Protein 2FWT (pdb70)

B-factor: mean 23.32, std 7.39, range [13.4, 57.68]

Nearest PDB structures (foldseek):
  2fwt-assembly1_A  TM=1.009E+00  e=1.586E-20  Cereibacter sphaeroides
  2fw5-assembly1_A  TM=9.860E-01  e=6.882E-18  Cereibacter sphaeroides
  3u99-assembly1_A  TM=8.935E-01  e=3.928E-09  Shewanella baltica OS155

Foldseek 3Di:
DADPDPLQQVLQPPPAGRDALLLAALLLLVVQLVPCCPRVNHRSDDPPVSSVVNSVVSNCNHNPHVCVDNDSCPDPVNCVVCVVPADPVNCVVCVHPRHVCSPFVCVNVVGD

Solvent-accessible surface area: 7034 Å² total; per-residue (Å²): 143,60,12,106,36,103,55,1,117,96,75,36,39,65,108,74,36,10,38,4,4,53,38,2,15,25,133,0,15,59,36,22,12,78,68,14,74,104,36,90,84,108,108,37,59,46,89,139,78,20,76,26,120,0,28,70,39,4,51,67,67,5,60,86,36,109,124,101,36,83,88,20,14,95,17,100,106,15,107,148,127,37,83,131,128,34,46,118,84,86,74,92,100,10,110,46,54,34,71,23,59,57,66,54,149,20,1,76,57,16,119,118

Sequence (112 aa):
LVVTDPLTRTECSACHMAYPAALLPARSWTALMADLPNHFGEDASLDEASRGQIESYLVANAADSSGTPLRISELPWFKRKHADEVSPRMLEKARSMSNCAACHTGAERGLF

Organism: Cereibacter sphaeroides (strain ATCC 17023 / DSM 158 / JCM 6121 / CCUG 31486 / LMG 2827 / NBRC 12203 / NCIMB 8253 / ATH 2.4.1.) (NCBI:txid272943)

Secondary structure (DSSP, 8-state):
-----HHHHHHTSSSS----GGGS-HHHHHHHHTTGGGBTTB-----HHHHHHHHHHHHHTSTT-----S-GGGSHHHHHHHHHH--HHHHHHH--TT-GGGT-TTGGGT--

InterPro domains:
  IPR018588 Dihaem cytochrome c [PF09626] (43-158)
  IPR036280 Multiheme cytochrome superfamily [SSF48695] (36-152)

Structure (mmCIF, N/CA/C/O backbone):
data_2FWT
#
_entry.id   2FWT
#
_cell.length_a   72.790
_cell.length_b   72.790
_cell.length_c   51.484
_cell.angle_alpha   90.00
_cell.angle_beta   90.00
_cell.angle_gamma   120.00
#
_symmetry.space_group_name_H-M   'P 31 2 1'
#
loop_
_entity.id
_entity.type
_entity.pdbx_description
1 polymer 'DHC, diheme cytochrome c'
2 non-polymer 'HEME C'
3 water water
#
loop_
_atom_site.group_PDB
_atom_site.id
_atom_site.type_symbol
_atom_site.label_atom_id
_atom_site.label_alt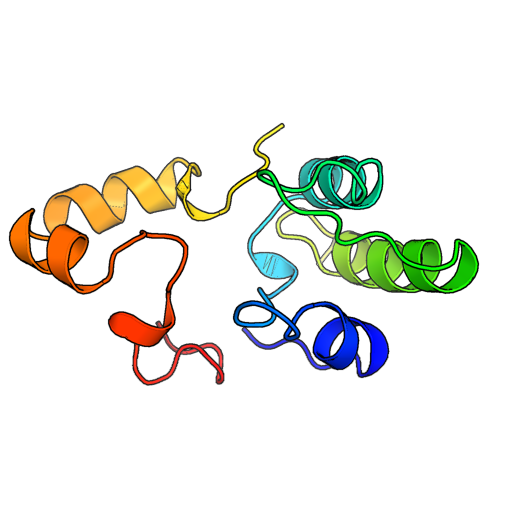_id
_atom_site.label_comp_id
_atom_site.label_asym_id
_atom_site.label_entity_id
_atom_site.label_seq_id
_atom_site.pdbx_PDB_ins_code
_atom_site.Cartn_x
_atom_site.Cartn_y
_atom_site.Cartn_z
_atom_site.occupancy
_atom_site.B_iso_or_equiv
_atom_site.auth_seq_id
_atom_site.auth_comp_id
_atom_site.auth_asym_id
_atom_site.auth_atom_id
_atom_site.pdbx_PDB_model_num
ATOM 1 N N . LEU A 1 2 ? 78.421 56.325 6.740 1.00 41.01 13 LEU A N 1
ATOM 2 C CA . LEU A 1 2 ? 79.248 57.490 7.146 1.00 39.37 13 LEU A CA 1
ATOM 3 C C . LEU A 1 2 ? 78.383 58.687 7.585 1.00 37.40 13 LEU A C 1
ATOM 4 O O . LEU A 1 2 ? 77.635 58.590 8.556 1.00 36.02 13 LEU A O 1
ATOM 9 N N . VAL A 1 3 ? 78.466 59.788 6.849 1.00 35.44 14 VAL A N 1
ATOM 10 C CA . VAL A 1 3 ? 78.036 61.082 7.326 1.00 34.94 14 VAL A CA 1
ATOM 11 C C . VAL A 1 3 ? 77.494 61.915 6.170 1.00 33.53 14 VAL A C 1
ATOM 12 O O . VAL A 1 3 ? 78.085 61.940 5.076 1.00 33.08 14 VAL A O 1
ATOM 16 N N . VAL A 1 4 ? 76.369 62.582 6.388 1.00 31.68 15 VAL A N 1
ATOM 17 C CA . VAL A 1 4 ? 75.793 63.422 5.365 1.00 31.65 15 VAL A CA 1
ATOM 18 C C . VAL A 1 4 ? 76.514 64.751 5.431 1.00 32.16 15 VAL A C 1
ATOM 19 O O . VAL A 1 4 ? 76.385 65.482 6.413 1.00 31.04 15 VAL A O 1
ATOM 23 N N . THR A 1 5 ? 77.249 65.041 4.367 1.00 33.74 16 THR A N 1
ATOM 24 C CA . THR A 1 5 ? 78.023 66.276 4.262 1.00 34.60 16 THR A CA 1
ATOM 25 C C . THR A 1 5 ? 77.287 67.342 3.449 1.00 34.26 16 THR A C 1
ATOM 26 O O . THR A 1 5 ? 77.549 68.548 3.596 1.00 36.05 16 THR A O 1
ATOM 30 N N . ASP A 1 6 ? 76.353 66.913 2.617 1.00 31.73 17 ASP A N 1
ATOM 31 C CA . ASP A 1 6 ? 75.565 67.833 1.828 1.00 29.46 17 ASP A CA 1
ATOM 32 C C . ASP A 1 6 ? 74.707 68.765 2.693 1.00 28.06 17 ASP A C 1
ATOM 33 O O . ASP A 1 6 ? 73.789 68.314 3.376 1.00 25.11 17 ASP A O 1
ATOM 38 N N . PRO A 1 7 ? 74.989 70.082 2.660 1.00 26.71 18 PRO A N 1
ATOM 39 C CA . PRO A 1 7 ? 74.222 71.009 3.506 1.00 25.66 18 PRO A CA 1
ATOM 40 C C . PRO A 1 7 ? 72.706 70.987 3.357 1.00 24.63 18 PRO A C 1
ATOM 41 O O . PRO A 1 7 ? 72.012 70.983 4.369 1.00 23.34 18 PRO A O 1
ATOM 45 N N . LEU A 1 8 ? 72.179 70.917 2.129 1.00 24.06 19 LEU A N 1
ATOM 46 C CA . LEU A 1 8 ? 70.727 70.904 1.942 1.00 23.47 19 LEU A CA 1
ATOM 47 C C . LEU A 1 8 ? 70.113 69.643 2.532 1.00 22.77 19 LEU A C 1
ATOM 48 O O . LEU A 1 8 ? 69.072 69.685 3.158 1.00 21.51 19 LEU A O 1
ATOM 53 N N . THR A 1 9 ? 70.733 68.505 2.243 1.00 21.76 20 THR A N 1
ATOM 54 C CA . THR A 1 9 ? 70.225 67.234 2.758 1.00 22.03 20 THR A CA 1
ATOM 55 C C . THR A 1 9 ? 70.349 67.218 4.281 1.00 21.93 20 THR A C 1
ATOM 56 O O . THR A 1 9 ? 69.397 66.850 4.957 1.00 21.38 20 THR A O 1
ATOM 60 N N . ARG A 1 10 ? 71.499 67.629 4.816 1.00 24.18 21 ARG A N 1
ATOM 61 C CA . ARG A 1 10 ? 71.708 67.597 6.264 1.00 25.19 21 ARG A CA 1
ATOM 62 C C . ARG A 1 10 ? 70.666 68.481 6.964 1.00 26.20 21 ARG A C 1
ATOM 63 O O . ARG A 1 10 ? 70.117 68.086 7.980 1.00 27.84 21 ARG A O 1
ATOM 71 N N . THR A 1 11 ? 70.364 69.641 6.384 1.00 25.86 22 THR A N 1
ATOM 72 C CA . THR A 1 11 ? 69.375 70.565 6.909 1.00 24.52 22 THR A CA 1
ATOM 73 C C . THR A 1 11 ? 67.963 70.036 6.808 1.00 23.17 22 THR A C 1
ATOM 74 O O . THR A 1 11 ? 67.239 69.994 7.797 1.00 23.59 22 THR A O 1
ATOM 78 N N . GLU A 1 12 ? 67.546 69.591 5.633 1.00 20.71 23 GLU A N 1
ATOM 79 C CA . GLU A 1 12 ? 66.159 69.214 5.492 1.00 20.88 23 GLU A CA 1
ATOM 80 C C . GLU A 1 12 ? 65.847 67.852 6.106 1.00 20.01 23 GLU A C 1
ATOM 81 O O . GLU A 1 12 ? 64.704 67.605 6.502 1.00 21.16 23 GLU A O 1
ATOM 87 N N . CYS A 1 13 ? 66.830 66.967 6.150 1.00 19.13 24 CYS A N 1
ATOM 88 C CA . CYS A 1 13 ? 66.570 65.571 6.547 1.00 19.38 24 CYS A CA 1
ATOM 89 C C . CYS A 1 13 ? 67.016 65.293 7.998 1.00 19.77 24 CYS A C 1
ATOM 90 O O . CYS A 1 13 ? 66.956 64.140 8.452 1.00 19.10 24 CYS A O 1
ATOM 93 N N . SER A 1 14 ? 67.402 66.347 8.740 1.00 19.36 25 SER A N 1
ATOM 94 C CA . SER A 1 14 ? 67.673 66.196 10.181 1.00 21.16 25 SER A CA 1
ATOM 95 C C . SER A 1 14 ? 66.574 66.869 11.050 1.00 22.18 25 SER A C 1
ATOM 96 O O . SER A 1 14 ? 66.710 66.967 12.267 1.00 23.04 25 SER A O 1
ATOM 99 N N . ALA A 1 15 ? 65.476 67.270 10.395 1.00 21.98 26 ALA A N 1
ATOM 100 C CA . ALA A 1 15 ? 64.398 68.022 11.001 1.00 22.46 26 ALA A CA 1
ATOM 101 C C . ALA A 1 15 ? 63.601 67.210 12.002 1.00 22.71 26 ALA A C 1
ATOM 102 O O . ALA A 1 15 ? 63.081 67.773 12.965 1.00 22.88 26 ALA A O 1
ATOM 103 N N . CYS A 1 16 ? 63.492 65.893 11.768 1.00 21.50 27 CYS A N 1
ATOM 104 C CA . CYS A 1 16 ? 62.708 65.019 12.627 1.00 21.72 27 CYS A CA 1
ATOM 105 C C . CYS A 1 16 ? 63.416 63.763 13.149 1.00 21.58 27 CYS A C 1
ATOM 106 O O . CYS A 1 16 ? 62.814 62.976 13.875 1.00 23.43 27 CYS A O 1
ATOM 109 N N . HIS A 1 17 ? 64.658 63.569 12.740 1.00 21.07 28 HIS A N 1
ATOM 110 C CA . HIS A 1 17 ? 65.492 62.433 13.063 1.00 20.71 28 HIS A CA 1
ATOM 111 C C . HIS A 1 17 ? 66.874 62.768 12.537 1.00 20.82 28 HIS A C 1
ATOM 112 O O . HIS A 1 17 ? 67.075 63.852 11.949 1.00 20.13 28 HIS A O 1
ATOM 119 N N . MET A 1 18 ? 67.837 61.891 12.763 1.00 21.28 29 MET A N 1
ATOM 120 C CA . MET A 1 18 ? 69.169 62.103 12.229 1.00 22.01 29 MET A CA 1
ATOM 121 C C . MET A 1 18 ? 69.152 62.095 10.696 1.00 20.88 29 MET A C 1
ATOM 122 O O . MET A 1 18 ? 68.313 61.469 10.071 1.00 19.10 29 MET A O 1
ATOM 127 N N . ALA A 1 19 ? 70.138 62.757 10.104 1.00 20.97 30 ALA A N 1
ATOM 128 C CA . ALA A 1 19 ? 70.268 62.713 8.652 1.00 20.67 30 ALA A CA 1
ATOM 129 C C . ALA A 1 19 ? 70.916 61.397 8.304 1.00 19.32 30 ALA A C 1
ATOM 130 O O . ALA A 1 19 ? 72.118 61.183 8.529 1.00 19.87 30 ALA A O 1
ATOM 132 N N . TYR A 1 20 ? 70.128 60.485 7.778 1.00 19.15 31 TYR A N 1
ATOM 133 C CA . TYR A 1 20 ? 70.636 59.153 7.431 1.00 18.61 31 TYR A CA 1
ATOM 134 C C . TYR A 1 20 ? 71.596 59.216 6.252 1.00 18.52 31 TYR A C 1
ATOM 135 O O . TYR A 1 20 ? 71.282 59.825 5.228 1.00 17.78 31 TYR A O 1
ATOM 144 N N . PRO A 1 21 ? 72.785 58.618 6.407 1.00 18.70 32 PRO A N 1
ATOM 145 C CA . PRO A 1 21 ? 73.729 58.638 5.290 1.00 18.34 32 PRO A CA 1
ATOM 146 C C . PRO A 1 21 ? 73.213 57.967 4.027 1.00 17.72 32 PRO A C 1
ATOM 147 O O . PRO A 1 21 ? 72.578 56.903 4.072 1.00 16.96 32 PRO A O 1
ATOM 151 N N . ALA A 1 22 ? 73.563 58.560 2.896 1.00 16.53 33 ALA A N 1
ATOM 152 C CA . ALA A 1 22 ? 73.175 58.033 1.592 1.00 16.86 33 ALA A CA 1
ATOM 153 C C . ALA A 1 22 ? 73.579 56.583 1.357 1.00 16.42 33 ALA A C 1
ATOM 154 O O . ALA A 1 22 ? 72.818 55.816 0.776 1.00 16.00 33 ALA A O 1
ATOM 156 N N . ALA A 1 23 ? 74.754 56.207 1.851 1.00 15.87 34 ALA A N 1
ATOM 157 C CA . ALA A 1 23 ? 75.315 54.891 1.613 1.00 17.21 34 ALA A CA 1
ATOM 158 C C . ALA A 1 23 ? 74.483 53.767 2.192 1.00 17.85 34 ALA A C 1
ATOM 159 O O . ALA A 1 23 ? 74.729 52.588 1.883 1.00 17.78 34 ALA A O 1
ATOM 161 N N . LEU A 1 24 ? 73.530 54.096 3.054 1.00 17.67 35 LEU A N 1
ATOM 162 C CA . LEU A 1 24 ? 72.758 53.058 3.738 1.00 19.19 35 LEU A CA 1
ATOM 163 C C . LEU A 1 24 ? 71.602 52.439 2.929 1.00 18.07 35 LEU A C 1
ATOM 164 O O . LEU A 1 24 ? 71.148 51.344 3.267 1.00 17.36 35 LEU A O 1
ATOM 169 N N . LEU A 1 25 ? 71.126 53.121 1.888 1.00 16.98 36 LEU A N 1
ATOM 170 C CA . LEU A 1 25 ? 70.050 52.603 1.052 1.00 17.09 36 LEU A CA 1
ATOM 171 C C . LEU A 1 25 ? 70.446 52.626 -0.416 1.00 16.43 36 LEU A C 1
ATOM 172 O O . LEU A 1 25 ? 71.248 53.466 -0.850 1.00 15.40 36 LEU A O 1
ATOM 177 N N . PRO A 1 26 ? 69.872 51.712 -1.194 1.00 17.23 37 PRO A N 1
ATOM 178 C CA . PRO A 1 26 ? 70.086 51.777 -2.629 1.00 16.96 37 PRO A CA 1
ATOM 179 C C . PRO A 1 26 ? 69.335 52.930 -3.298 1.00 16.53 37 PRO A C 1
ATOM 180 O O . PRO A 1 26 ? 68.342 53.450 -2.766 1.00 16.34 37 PRO A O 1
ATOM 184 N N . ALA A 1 27 ? 69.795 53.298 -4.481 1.00 17.01 38 ALA A N 1
ATOM 185 C CA . ALA A 1 27 ? 69.229 54.441 -5.221 1.00 17.22 38 ALA A CA 1
ATOM 186 C C . ALA A 1 27 ? 67.722 54.353 -5.375 1.00 17.97 38 ALA A C 1
ATOM 187 O O . ALA A 1 27 ? 67.005 55.346 -5.148 1.00 18.50 38 ALA A O 1
ATOM 189 N N . ARG A 1 28 ? 67.214 53.186 -5.726 1.00 18.05 39 ARG A N 1
ATOM 190 C CA . ARG A 1 28 ? 65.769 53.061 -5.952 1.00 19.19 39 ARG A CA 1
ATOM 191 C C . ARG A 1 28 ? 64.926 53.353 -4.712 1.00 17.94 39 ARG A C 1
ATOM 192 O O . ARG A 1 28 ? 63.808 53.832 -4.825 1.00 17.75 39 ARG A O 1
ATOM 200 N N . SER A 1 29 ? 65.490 53.070 -3.536 1.00 17.34 40 SER A N 1
ATOM 201 C CA . SER A 1 29 ? 64.857 53.332 -2.247 1.00 16.59 40 SER A CA 1
ATOM 202 C C . SER A 1 29 ? 64.834 54.834 -1.945 1.00 15.60 40 SER A C 1
ATOM 203 O O . SER A 1 29 ? 63.810 55.376 -1.549 1.00 15.15 40 SER A O 1
ATOM 206 N N . TRP A 1 30 ? 65.954 55.523 -2.145 1.00 16.01 41 TRP A N 1
ATOM 207 C CA . TRP A 1 30 ? 65.947 56.977 -1.999 1.00 15.68 41 TRP A CA 1
ATOM 208 C C . TRP A 1 30 ? 64.959 57.638 -2.956 1.00 16.22 41 TRP A C 1
ATOM 209 O O . TRP A 1 30 ? 64.221 58.543 -2.563 1.00 15.58 41 TRP A O 1
ATOM 220 N N . THR A 1 31 ? 64.913 57.190 -4.198 1.00 16.74 42 THR A N 1
ATOM 221 C CA . THR A 1 31 ? 63.973 57.771 -5.172 1.00 16.93 42 THR A CA 1
ATOM 222 C C . THR A 1 31 ? 62.519 57.546 -4.710 1.00 17.57 42 THR A C 1
ATOM 223 O O . THR A 1 31 ? 61.663 58.440 -4.788 1.00 17.10 42 THR A O 1
ATOM 227 N N . ALA A 1 32 ? 62.243 56.352 -4.221 1.00 17.53 43 ALA A N 1
ATOM 228 C CA . ALA A 1 32 ? 60.911 56.042 -3.743 1.00 17.38 43 ALA A CA 1
ATOM 229 C C . ALA A 1 32 ? 60.508 56.930 -2.578 1.00 17.55 43 ALA A C 1
ATOM 230 O O . ALA A 1 32 ? 59.365 57.424 -2.510 1.00 17.49 43 ALA A O 1
ATOM 232 N N . LEU A 1 33 ? 61.411 57.079 -1.620 1.00 17.44 44 LEU A N 1
ATOM 233 C CA . LEU A 1 33 ? 61.152 57.921 -0.469 1.00 17.94 44 LEU A CA 1
ATOM 234 C C . LEU A 1 33 ? 60.961 59.388 -0.895 1.00 17.68 44 LEU A C 1
ATOM 235 O O . LEU A 1 33 ? 60.011 60.072 -0.462 1.00 17.09 44 LEU A O 1
ATOM 240 N N . MET A 1 34 ? 61.840 59.874 -1.759 1.00 17.72 45 MET A N 1
ATOM 241 C CA . MET A 1 34 ? 61.764 61.289 -2.154 1.00 18.54 45 MET A CA 1
ATOM 242 C C . MET A 1 34 ? 60.507 61.611 -3.011 1.00 19.17 45 MET A C 1
ATOM 243 O O . MET A 1 34 ? 60.085 62.776 -3.138 1.00 19.73 45 MET A O 1
ATOM 248 N N . ALA A 1 35 ? 59.916 60.567 -3.575 1.00 19.86 46 ALA A N 1
ATOM 249 C CA . ALA A 1 35 ? 58.729 60.699 -4.383 1.00 20.56 46 ALA A CA 1
ATOM 250 C C . ALA A 1 35 ? 57.436 60.811 -3.587 1.00 21.81 46 ALA A C 1
ATOM 251 O O . ALA A 1 35 ? 56.382 61.122 -4.169 1.00 22.17 46 ALA A O 1
ATOM 253 N N . ASP A 1 36 ? 57.457 60.532 -2.288 1.00 22.39 47 ASP A N 1
ATOM 254 C CA . ASP A 1 36 ? 56.192 60.538 -1.539 1.00 22.14 47 ASP A CA 1
ATOM 255 C C . ASP A 1 36 ? 56.427 61.141 -0.180 1.00 21.41 47 ASP A C 1
ATOM 256 O O . ASP A 1 36 ? 55.911 60.641 0.827 1.00 22.13 47 ASP A O 1
ATOM 261 N N . LEU A 1 37 ? 57.140 62.259 -0.146 1.00 20.05 48 LEU A N 1
ATOM 262 C CA . LEU A 1 37 ? 57.390 62.932 1.114 1.00 20.53 48 LEU A CA 1
ATOM 263 C C . LEU A 1 37 ? 56.116 63.421 1.838 1.00 20.91 48 LEU A C 1
ATOM 264 O O . LEU A 1 37 ? 56.130 63.550 3.044 1.00 19.89 48 LEU A O 1
ATOM 269 N N . PRO A 1 38 ? 55.035 63.738 1.100 1.00 22.43 49 PRO A N 1
ATOM 270 C CA . PRO A 1 38 ? 53.788 64.079 1.825 1.00 23.01 49 PRO A CA 1
ATOM 271 C C . PRO A 1 38 ? 53.219 62.967 2.694 1.00 23.26 49 PRO A C 1
ATOM 272 O O . PRO A 1 38 ? 52.426 63.237 3.627 1.00 24.14 49 PRO A O 1
ATOM 276 N N . ASN A 1 39 ? 53.604 61.739 2.390 1.00 22.40 50 ASN A N 1
ATOM 277 C CA . ASN A 1 39 ? 53.159 60.551 3.110 1.00 22.56 50 ASN A CA 1
ATOM 278 C C . ASN A 1 39 ? 54.378 59.759 3.563 1.00 21.28 50 ASN A C 1
ATOM 279 O O . ASN A 1 39 ? 54.547 58.604 3.225 1.00 21.82 50 ASN A O 1
ATOM 284 N N . HIS A 1 40 ? 55.204 60.409 4.357 1.00 19.93 51 HIS A N 1
ATOM 285 C CA . HIS A 1 40 ? 56.504 59.904 4.794 1.00 20.16 51 HIS A CA 1
ATOM 286 C C . HIS A 1 40 ? 56.274 59.343 6.177 1.00 19.91 51 HIS A C 1
ATOM 287 O O . HIS A 1 40 ? 56.280 60.071 7.158 1.00 19.99 51 HIS A O 1
ATOM 294 N N . PHE A 1 41 ? 56.044 58.047 6.246 1.00 20.83 52 PHE A N 1
ATOM 295 C CA . PHE A 1 41 ? 55.887 57.363 7.514 1.00 22.29 52 PHE A CA 1
ATOM 296 C C . PHE A 1 41 ? 54.908 58.024 8.452 1.00 23.86 52 PHE A C 1
ATOM 297 O O . PHE A 1 41 ? 55.163 58.122 9.657 1.00 23.77 52 PHE A O 1
ATOM 305 N N . GLY A 1 42 ? 53.783 58.461 7.884 1.00 25.45 53 GLY A N 1
ATOM 306 C CA . GLY A 1 42 ? 52.716 59.105 8.658 1.00 25.78 53 GLY A CA 1
ATOM 307 C C . GLY A 1 42 ? 52.820 60.609 8.795 1.00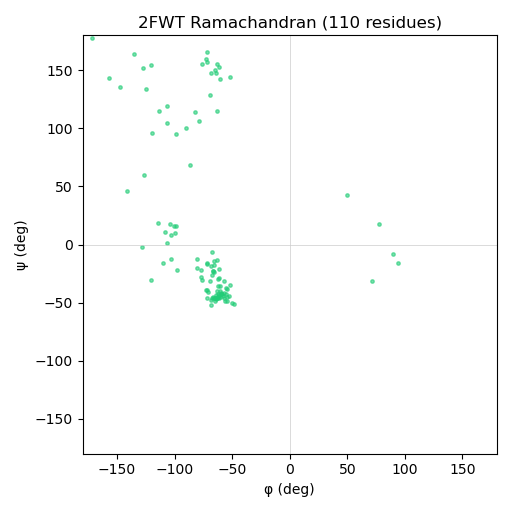 27.11 53 GLY A C 1
ATOM 308 O O . GLY A 1 42 ? 51.889 61.230 9.328 1.00 26.78 53 GLY A O 1
ATOM 309 N N . GLU A 1 43 ? 53.936 61.208 8.351 1.00 26.49 54 GLU A N 1
ATOM 310 C CA . GLU A 1 43 ? 54.174 62.642 8.508 1.00 27.70 54 GLU A CA 1
ATOM 311 C C . GLU A 1 43 ? 54.354 63.306 7.150 1.00 26.04 54 GLU A C 1
ATOM 312 O O . GLU A 1 43 ? 54.714 62.665 6.182 1.00 24.72 54 GLU A O 1
ATOM 318 N N . ASP A 1 44 ? 54.049 64.590 7.094 1.00 25.58 55 ASP A N 1
ATOM 319 C CA . ASP A 1 44 ? 54.250 65.369 5.890 1.00 24.88 55 ASP A CA 1
ATOM 320 C C . ASP A 1 44 ? 55.644 65.982 5.884 1.00 23.28 55 ASP A C 1
ATOM 321 O O . ASP A 1 44 ? 55.894 67.031 6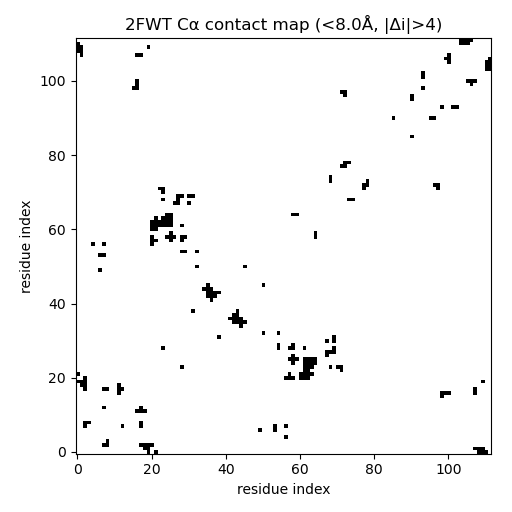.506 1.00 22.19 55 ASP A O 1
ATOM 326 N N . ALA A 1 45 ? 56.547 65.346 5.148 1.00 22.37 56 ALA A N 1
ATOM 327 C CA . ALA A 1 45 ? 57.937 65.806 5.031 1.00 21.96 56 ALA A CA 1
ATOM 328 C C . ALA A 1 45 ? 58.203 66.563 3.722 1.00 21.87 56 ALA A C 1
ATOM 329 O O . ALA A 1 45 ? 59.351 66.782 3.342 1.00 20.49 56 ALA A O 1
ATOM 331 N N . SER A 1 46 ? 57.142 66.982 3.051 1.00 22.97 57 SER A N 1
ATOM 332 C CA . SER A 1 46 ? 57.266 67.549 1.705 1.00 23.11 57 SER A CA 1
ATOM 333 C C . SER A 1 46 ? 58.116 68.822 1.660 1.00 24.03 57 SER A C 1
ATOM 334 O O . SER A 1 46 ? 58.272 69.518 2.668 1.00 22.62 57 SER A O 1
ATOM 337 N N . LEU A 1 47 ? 58.719 69.048 0.484 1.00 23.39 58 LEU A N 1
ATOM 338 C CA . LEU A 1 47 ? 59.684 70.082 0.210 1.00 24.58 58 LEU A CA 1
ATOM 339 C C . LEU A 1 47 ? 59.298 70.718 -1.113 1.00 23.98 58 LEU A C 1
ATOM 340 O O . LEU A 1 47 ? 58.542 70.150 -1.894 1.00 22.59 58 LEU A O 1
ATOM 345 N N . ASP A 1 48 ? 59.848 71.876 -1.393 1.00 24.28 59 ASP A N 1
ATOM 346 C CA . ASP A 1 48 ? 59.685 72.433 -2.726 1.00 25.04 59 ASP A CA 1
ATOM 347 C C . ASP A 1 48 ? 60.396 71.514 -3.725 1.00 24.75 59 ASP A C 1
ATOM 348 O O . ASP A 1 48 ? 61.424 70.891 -3.394 1.00 23.21 59 ASP A O 1
ATOM 353 N N . GLU A 1 49 ? 59.866 71.492 -4.941 1.00 24.86 60 GLU A N 1
ATOM 354 C CA . GLU A 1 49 ? 60.318 70.572 -5.983 1.00 24.61 60 GLU A CA 1
ATOM 355 C C . GLU A 1 49 ? 61.807 70.660 -6.237 1.00 23.23 60 GLU A C 1
ATOM 356 O O . GLU A 1 49 ? 62.469 69.629 -6.295 1.00 22.28 60 GLU A O 1
ATOM 362 N N . ALA A 1 50 ? 62.349 71.873 -6.405 1.00 22.86 61 ALA A N 1
ATOM 363 C CA . ALA A 1 50 ? 63.788 72.018 -6.701 1.00 21.75 61 ALA A CA 1
ATOM 364 C C . ALA A 1 50 ? 64.656 71.371 -5.617 1.00 21.27 61 ALA A C 1
ATOM 365 O O . ALA A 1 50 ? 65.601 70.652 -5.924 1.00 19.87 61 ALA A O 1
ATOM 367 N N . SER A 1 51 ? 64.319 71.642 -4.347 1.00 20.65 62 SER A N 1
ATOM 368 C CA . SER A 1 51 ? 65.028 71.057 -3.220 1.00 20.38 62 SER A CA 1
ATOM 369 C C . SER A 1 51 ? 64.916 69.542 -3.225 1.00 18.63 62 SER A C 1
ATOM 370 O O . SER A 1 51 ? 65.903 68.867 -2.999 1.00 17.96 62 SER A O 1
ATOM 373 N N . ARG A 1 52 ? 63.717 69.037 -3.489 1.00 18.20 63 ARG A N 1
ATOM 374 C CA . ARG A 1 52 ? 63.485 67.598 -3.538 1.00 18.16 63 ARG A CA 1
ATOM 375 C C . ARG A 1 52 ? 64.443 66.958 -4.550 1.00 18.29 63 ARG A C 1
ATOM 376 O O . ARG A 1 52 ? 65.119 65.991 -4.242 1.00 18.48 63 ARG A O 1
ATOM 384 N N . GLY A 1 53 ? 64.523 67.526 -5.750 1.00 18.74 64 GLY A N 1
ATOM 385 C CA . GLY A 1 53 ? 65.418 67.015 -6.781 1.00 17.87 64 GLY A CA 1
ATOM 386 C C . GLY A 1 53 ? 66.885 67.097 -6.423 1.00 17.92 64 GLY A C 1
ATOM 387 O O . GLY A 1 53 ? 67.677 66.186 -6.725 1.00 16.66 64 GLY A O 1
ATOM 388 N N . GLN A 1 54 ? 67.283 68.187 -5.796 1.00 18.40 65 GLN A N 1
ATOM 389 C CA . GLN A 1 54 ? 68.672 68.320 -5.351 1.00 18.56 65 GLN A CA 1
ATOM 390 C C . GLN A 1 54 ? 69.069 67.291 -4.290 1.00 17.96 65 GLN A C 1
ATOM 391 O O . GLN A 1 54 ? 70.186 66.750 -4.344 1.00 17.45 65 GLN A O 1
ATOM 397 N N . ILE A 1 55 ? 68.188 67.068 -3.316 1.00 16.41 66 ILE A N 1
ATOM 398 C CA . ILE A 1 55 ? 68.479 66.114 -2.242 1.00 16.66 66 ILE A CA 1
ATOM 399 C C . ILE A 1 55 ? 68.503 64.726 -2.869 1.00 16.21 66 ILE A C 1
ATOM 400 O O . ILE A 1 55 ? 69.417 63.936 -2.628 1.00 16.77 66 ILE A O 1
ATOM 405 N N . GLU A 1 56 ? 67.504 64.449 -3.688 1.00 16.55 67 GLU A N 1
ATOM 406 C CA . GLU A 1 56 ? 67.427 63.146 -4.329 1.00 17.32 67 GLU A CA 1
ATOM 407 C C . GLU A 1 56 ? 68.670 62.849 -5.161 1.00 17.28 67 GLU A C 1
ATOM 408 O O . GLU A 1 56 ? 69.220 61.752 -5.150 1.00 16.87 67 GLU A O 1
ATOM 414 N N . SER A 1 57 ? 69.123 63.823 -5.916 1.00 17.56 68 SER A N 1
ATOM 415 C CA . SER A 1 57 ? 7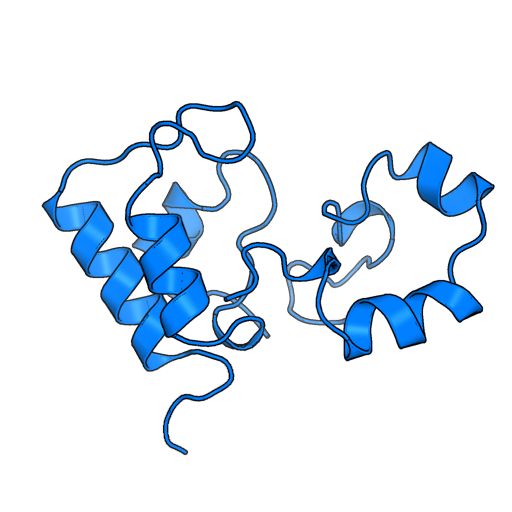0.316 63.619 -6.734 1.00 17.40 68 SER A CA 1
ATOM 416 C C . SER A 1 57 ? 71.536 63.240 -5.871 1.00 17.55 68 SER A C 1
ATOM 417 O O . SER A 1 57 ? 72.295 62.333 -6.221 1.00 17.44 68 SER A O 1
ATOM 420 N N . TYR A 1 58 ? 71.707 63.909 -4.729 1.00 17.29 69 TYR A N 1
ATOM 421 C CA . TYR A 1 58 ? 72.801 63.618 -3.825 1.00 17.36 69 TYR A CA 1
ATOM 422 C C . TYR A 1 58 ? 72.666 62.200 -3.262 1.00 16.47 69 TYR A C 1
ATOM 423 O O . TYR A 1 58 ? 73.644 61.438 -3.248 1.00 17.15 69 TYR A O 1
ATOM 432 N N . LEU A 1 59 ? 71.464 61.848 -2.811 1.00 15.88 70 LEU A N 1
ATOM 433 C CA . LEU A 1 59 ? 71.238 60.547 -2.189 1.00 15.89 70 LEU A CA 1
ATOM 434 C C . LEU A 1 59 ? 71.493 59.434 -3.190 1.00 15.76 70 LEU A C 1
ATOM 435 O O . LEU A 1 59 ? 72.211 58.469 -2.914 1.00 16.69 70 LEU A O 1
ATOM 440 N N . VAL A 1 60 ? 70.960 59.594 -4.395 1.00 16.02 71 VAL A N 1
ATOM 441 C CA . VAL A 1 60 ? 71.147 58.616 -5.453 1.00 16.31 71 VAL A CA 1
ATOM 442 C C . VAL A 1 60 ? 72.613 58.452 -5.846 1.00 17.24 71 VAL A C 1
ATOM 443 O O . VAL A 1 60 ? 73.106 57.320 -5.983 1.00 17.98 71 VAL A O 1
ATOM 447 N N . ALA A 1 61 ? 73.315 59.573 -6.007 1.00 17.83 72 ALA A N 1
ATOM 448 C CA . ALA A 1 61 ? 74.716 59.552 -6.431 1.00 18.27 72 ALA A CA 1
ATOM 449 C C . ALA A 1 61 ? 75.620 58.910 -5.399 1.00 19.33 72 ALA A C 1
ATOM 450 O O . ALA A 1 61 ? 76.696 58.429 -5.760 1.00 20.03 72 ALA A O 1
ATOM 452 N N . ASN A 1 62 ? 75.186 58.905 -4.138 1.00 18.54 73 ASN A N 1
ATOM 453 C CA . ASN A 1 62 ? 75.949 58.377 -3.034 1.00 18.35 73 ASN A CA 1
ATOM 454 C C . ASN A 1 62 ? 75.344 57.152 -2.361 1.00 17.92 73 ASN A C 1
ATOM 455 O O . ASN A 1 62 ? 75.770 56.747 -1.287 1.00 17.77 73 ASN A O 1
ATOM 460 N N . ALA A 1 63 ? 74.433 56.497 -3.075 1.00 16.48 74 ALA A N 1
ATOM 461 C CA . ALA A 1 63 ? 73.631 55.415 -2.539 1.00 16.94 74 ALA A CA 1
ATOM 462 C C . ALA A 1 63 ? 74.493 54.161 -2.326 1.00 17.87 74 ALA A C 1
ATOM 463 O O . ALA A 1 63 ? 75.642 54.076 -2.814 1.00 18.66 74 ALA A O 1
ATOM 465 N N . ALA A 1 64 ? 73.951 53.214 -1.579 1.00 18.00 75 ALA A N 1
ATOM 466 C CA . ALA A 1 64 ? 74.602 51.935 -1.317 1.00 19.16 75 ALA A CA 1
ATOM 467 C C . ALA A 1 64 ? 75.072 51.189 -2.570 1.00 19.99 75 ALA A C 1
ATOM 468 O O . ALA A 1 64 ? 76.109 50.498 -2.532 1.00 20.73 75 ALA A O 1
ATOM 470 N N . ASP A 1 65 ? 74.308 51.312 -3.656 1.00 19.52 76 ASP A N 1
ATOM 471 C CA . ASP A 1 65 ? 74.602 50.644 -4.926 1.00 20.16 76 ASP A CA 1
ATOM 472 C C . ASP A 1 65 ? 75.177 51.577 -5.987 1.00 20.15 76 ASP A C 1
ATOM 473 O O . ASP A 1 65 ? 75.210 51.221 -7.158 1.00 20.25 76 ASP A O 1
ATOM 478 N N . SER A 1 66 ? 75.677 52.733 -5.565 1.00 20.21 77 SER A N 1
ATOM 479 C CA . SER A 1 66 ? 76.281 53.683 -6.491 1.00 21.35 77 SER A CA 1
ATOM 480 C C . SER A 1 66 ? 77.671 53.239 -6.917 1.00 21.68 77 SER A C 1
ATOM 481 O O . SER A 1 66 ? 78.340 52.489 -6.209 1.00 20.73 77 SER A O 1
ATOM 484 N N . SER A 1 67 ? 78.078 53.726 -8.085 1.00 23.60 78 SER A N 1
ATOM 485 C CA . SER A 1 67 ? 79.402 53.471 -8.701 1.00 25.07 78 SER A CA 1
ATOM 486 C C . SER A 1 67 ? 80.521 53.780 -7.747 1.00 27.15 78 SER A C 1
ATOM 487 O O . SER A 1 67 ? 80.422 54.741 -6.973 1.00 27.42 78 SER A O 1
ATOM 489 N N . GLY A 1 68 ? 81.593 52.984 -7.804 1.00 27.92 79 GLY A N 1
ATOM 490 C CA . GLY A 1 68 ? 82.826 53.251 -7.068 1.00 28.60 79 GLY A CA 1
ATOM 491 C C . GLY A 1 68 ? 82.895 52.545 -5.719 1.00 29.97 79 GLY A C 1
ATOM 492 O O . GLY A 1 68 ? 81.846 52.224 -5.128 1.00 30.83 79 GLY A O 1
ATOM 493 N N . THR A 1 81 ? 61.987 47.014 -3.182 1.00 32.11 92 THR A N 1
ATOM 494 C CA . THR A 1 81 ? 62.408 48.391 -2.852 1.00 31.02 92 THR A CA 1
ATOM 495 C C . THR A 1 81 ? 62.141 48.716 -1.380 1.00 30.46 92 THR A C 1
ATOM 496 O O . THR A 1 81 ? 61.028 49.103 -0.999 1.00 28.74 92 THR A O 1
ATOM 500 N N . PRO A 1 82 ? 63.176 48.547 -0.542 1.00 29.73 93 PRO A N 1
ATOM 501 C CA . PRO A 1 82 ? 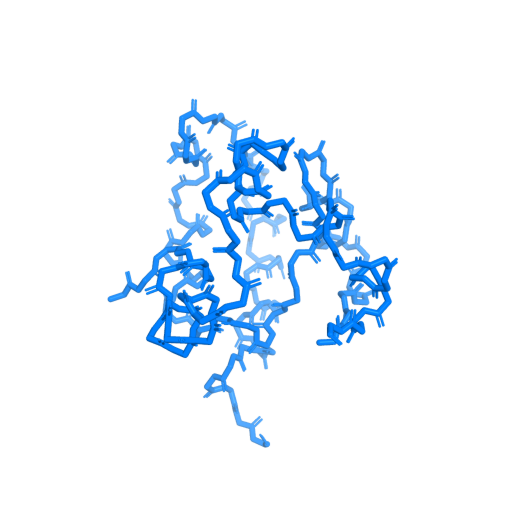62.989 48.892 0.862 1.00 28.69 93 PRO A CA 1
ATOM 502 C C . PRO A 1 82 ? 62.729 50.409 1.013 1.00 27.15 93 PRO A C 1
ATOM 503 O O . PRO A 1 82 ? 63.238 51.194 0.203 1.00 27.32 93 PRO A O 1
ATOM 507 N N . LEU A 1 83 ? 61.935 50.812 2.006 1.00 23.96 94 LEU A N 1
ATOM 508 C CA . LEU A 1 83 ? 61.876 52.201 2.384 1.00 23.89 94 LEU A CA 1
ATOM 509 C C . LEU A 1 83 ? 62.665 52.483 3.664 1.00 21.69 94 LEU A C 1
ATOM 510 O O . LEU A 1 83 ? 62.881 53.656 3.982 1.00 21.74 94 LEU A O 1
ATOM 515 N N . ARG A 1 84 ? 63.067 51.436 4.395 1.00 18.85 95 ARG A N 1
ATOM 516 C CA . ARG A 1 84 ? 63.686 51.621 5.717 1.00 17.81 95 ARG A CA 1
ATOM 517 C C . ARG A 1 84 ? 65.035 50.927 5.759 1.00 16.69 95 ARG A C 1
ATOM 518 O O . ARG A 1 84 ? 65.143 49.741 5.364 1.00 17.07 95 ARG A O 1
ATOM 526 N N . ILE A 1 85 ? 66.028 51.646 6.276 1.00 15.70 96 ILE A N 1
ATOM 527 C CA . ILE A 1 85 ? 67.303 51.060 6.634 1.00 15.97 96 ILE A CA 1
ATOM 528 C C . ILE A 1 85 ? 67.073 49.920 7.646 1.00 15.40 96 ILE A C 1
ATOM 529 O O . ILE A 1 85 ? 67.668 48.839 7.542 1.00 14.94 96 ILE A O 1
ATOM 534 N N . SER A 1 86 ? 66.176 50.171 8.593 1.00 15.64 97 SER A N 1
ATOM 535 C CA . SER A 1 86 ? 65.857 49.237 9.670 1.00 15.95 97 SER A CA 1
ATOM 536 C C . SER A 1 86 ? 65.149 47.961 9.210 1.00 16.33 97 SER A C 1
ATOM 537 O O . SER A 1 86 ? 64.944 47.058 10.016 1.00 16.96 97 SER A O 1
ATOM 540 N N . GLU A 1 87 ? 64.783 47.876 7.935 1.00 16.56 98 GLU A N 1
ATOM 541 C CA . GLU A 1 87 ? 64.192 46.668 7.339 1.00 16.96 98 GLU A CA 1
ATOM 542 C C . GLU A 1 87 ? 65.143 45.911 6.409 1.00 17.06 98 GLU A C 1
ATOM 543 O O . GLU A 1 87 ? 64.777 44.876 5.848 1.00 15.73 98 GLU A O 1
ATOM 549 N N . LEU A 1 88 ? 66.370 46.389 6.259 1.00 16.86 99 LEU A N 1
ATOM 550 C CA . LEU A 1 88 ? 67.325 45.713 5.403 1.00 17.00 99 LEU A CA 1
ATOM 551 C C . LEU A 1 88 ? 67.742 44.368 5.973 1.00 17.09 99 LEU A C 1
ATOM 552 O O . LEU A 1 88 ? 67.858 44.231 7.169 1.00 15.52 99 LEU A O 1
ATOM 557 N N . PRO A 1 89 ? 68.035 43.396 5.085 1.00 17.94 100 PRO A N 1
ATOM 558 C CA . PRO A 1 89 ? 68.499 42.097 5.563 1.00 18.58 100 PRO A CA 1
ATOM 559 C C . PRO A 1 89 ? 69.637 42.154 6.602 1.00 18.15 100 PRO A C 1
ATOM 560 O O . PRO A 1 89 ? 69.519 41.549 7.687 1.00 18.02 100 PRO A O 1
ATOM 564 N N . TRP A 1 90 ? 70.710 42.886 6.323 1.00 17.93 101 TRP A N 1
ATOM 565 C CA . TRP A 1 90 ? 71.817 42.929 7.278 1.00 17.02 101 TRP A CA 1
ATOM 566 C C . TRP A 1 90 ? 71.374 43.525 8.608 1.00 16.18 101 TRP A C 1
ATOM 567 O O . TRP A 1 90 ? 71.836 43.110 9.677 1.00 16.80 101 TRP A O 1
ATOM 578 N N . PHE A 1 91 ? 70.479 44.505 8.538 1.00 15.32 102 PHE A N 1
ATOM 579 C CA . PHE A 1 91 ? 70.081 45.236 9.737 1.00 15.56 102 PHE A CA 1
ATOM 580 C C . PHE A 1 91 ? 69.296 44.316 10.653 1.00 15.60 102 PHE A C 1
ATOM 581 O O . PHE A 1 91 ? 69.537 44.250 11.857 1.00 15.74 102 PHE A O 1
ATOM 589 N N . LYS A 1 92 ? 68.336 43.606 10.073 1.00 16.59 103 LYS A N 1
ATOM 590 C CA . LYS A 1 92 ? 67.521 42.667 10.829 1.00 17.48 103 LYS A CA 1
ATOM 591 C C . LYS A 1 92 ? 68.391 41.564 11.457 1.00 18.69 103 LYS A C 1
ATOM 592 O O . LYS A 1 92 ? 68.228 41.221 12.639 1.00 19.74 103 LYS A O 1
ATOM 598 N N . ARG A 1 93 ? 69.304 41.037 10.662 1.00 20.45 104 ARG A N 1
ATOM 599 C CA . ARG A 1 93 ? 70.148 39.921 11.073 1.00 21.72 104 ARG A CA 1
ATOM 600 C C . ARG A 1 93 ? 71.065 40.336 12.227 1.00 21.58 104 ARG A C 1
ATOM 601 O O . ARG A 1 93 ? 71.165 39.642 13.233 1.00 21.84 104 ARG A O 1
ATOM 609 N N . LYS A 1 94 ? 71.733 41.470 12.086 1.00 21.26 105 LYS A N 1
ATOM 610 C CA . LYS A 1 94 ? 72.679 41.928 13.101 1.00 21.08 105 LYS A CA 1
ATOM 611 C C . LYS A 1 94 ? 72.005 42.396 14.392 1.00 20.68 105 LYS A C 1
ATOM 612 O O . LYS A 1 94 ? 72.436 42.066 15.498 1.00 21.23 105 LYS A O 1
ATOM 618 N N . HIS A 1 95 ? 70.902 43.113 14.289 1.00 18.61 106 HIS A N 1
ATOM 619 C CA . HIS A 1 95 ? 70.276 43.631 15.475 1.00 18.66 106 HIS A CA 1
ATOM 620 C C . HIS A 1 95 ? 69.488 42.562 16.241 1.00 18.78 106 HIS A C 1
ATOM 621 O O . HIS A 1 95 ? 69.261 42.705 17.439 1.00 19.14 106 HIS A O 1
ATOM 628 N N . ALA A 1 96 ? 69.090 41.482 15.568 1.00 18.97 107 ALA A N 1
ATOM 629 C CA . ALA A 1 96 ? 68.334 40.408 16.225 1.00 20.32 107 ALA A CA 1
ATOM 630 C C . ALA A 1 96 ? 69.146 39.793 17.370 1.00 21.14 107 ALA A C 1
ATOM 631 O O . ALA A 1 96 ? 68.601 39.460 18.419 1.00 21.81 107 ALA A O 1
ATOM 633 N N . ASP A 1 97 ? 70.452 39.706 17.160 1.00 21.38 108 ASP A N 1
ATOM 634 C CA . ASP A 1 97 ? 71.407 39.172 18.159 1.00 22.47 108 ASP A CA 1
ATOM 635 C C . ASP A 1 97 ? 71.735 40.114 19.314 1.00 21.49 108 ASP A C 1
ATOM 636 O O . ASP A 1 97 ? 72.055 39.679 20.444 1.00 20.13 108 ASP A O 1
ATOM 641 N N . GLU A 1 98 ? 71.686 41.404 19.016 1.00 19.95 109 GLU A N 1
ATOM 642 C CA . GLU A 1 98 ? 72.331 42.412 19.837 1.00 19.95 109 GLU A CA 1
ATOM 643 C C . GLU A 1 98 ? 71.377 43.306 20.605 1.00 18.73 109 GLU A C 1
ATOM 644 O O . GLU A 1 98 ? 71.791 43.976 21.525 1.00 17.67 109 GLU A O 1
ATOM 650 N N . VAL A 1 99 ? 70.110 43.314 20.225 1.00 17.91 110 VAL A N 1
ATOM 651 C CA . VAL A 1 99 ? 69.144 44.240 20.810 1.00 18.69 110 VAL A CA 1
ATOM 652 C C . VAL 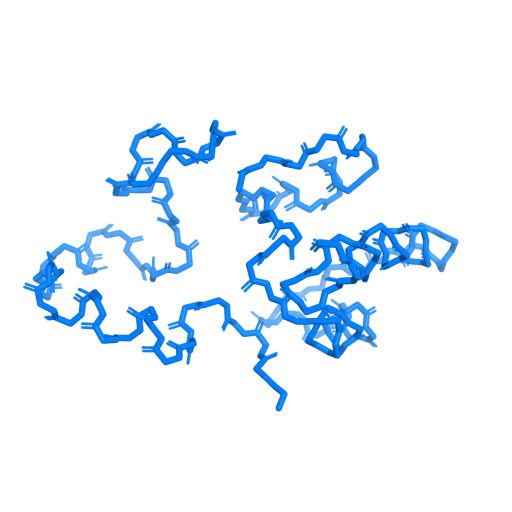A 1 99 ? 68.118 43.450 21.611 1.00 18.63 110 VAL A C 1
ATOM 653 O O . VAL A 1 99 ? 67.351 42.670 21.041 1.00 17.66 110 VAL A O 1
ATOM 657 N N . SER A 1 100 ? 68.106 43.667 22.922 1.00 19.61 111 SER A N 1
ATOM 658 C CA . SER A 1 100 ? 67.090 43.063 23.779 1.00 20.17 111 SER A CA 1
ATOM 659 C C . SER A 1 100 ? 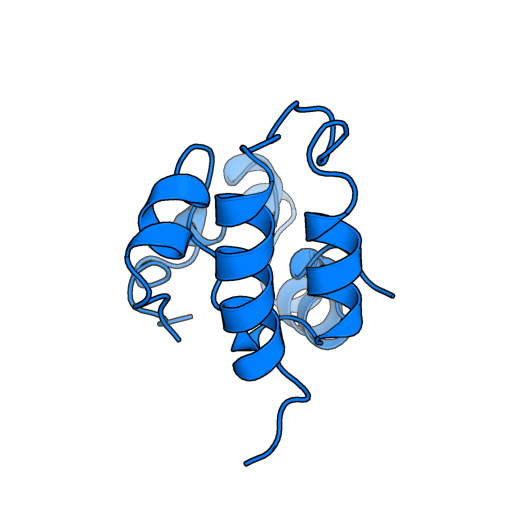65.749 43.723 23.546 1.00 20.46 111 SER A C 1
ATOM 660 O O . SER A 1 100 ? 65.686 44.860 23.078 1.00 20.91 111 SER A O 1
ATOM 663 N N . PRO A 1 101 ? 64.646 43.023 23.862 1.00 21.59 112 PRO A N 1
ATOM 664 C CA . PRO A 1 101 ? 63.328 43.663 23.776 1.00 21.66 112 PRO A CA 1
ATOM 665 C C . PRO A 1 101 ? 63.219 44.916 24.621 1.00 21.80 112 PRO A C 1
ATOM 666 O O . PRO A 1 101 ? 62.519 45.851 24.236 1.00 21.55 112 PRO A O 1
ATOM 670 N N . ARG A 1 102 ? 63.934 44.956 25.735 1.00 21.01 113 ARG A N 1
ATOM 671 C CA . ARG A 1 102 ? 63.918 46.132 26.612 1.00 21.95 113 ARG A CA 1
ATOM 672 C C . ARG A 1 102 ? 64.694 47.298 25.994 1.00 20.43 113 ARG A C 1
ATOM 673 O O . ARG A 1 102 ? 64.259 48.453 26.086 1.00 19.89 113 ARG A O 1
ATOM 676 N N . MET A 1 103 ? 65.818 47.003 25.347 1.00 18.96 114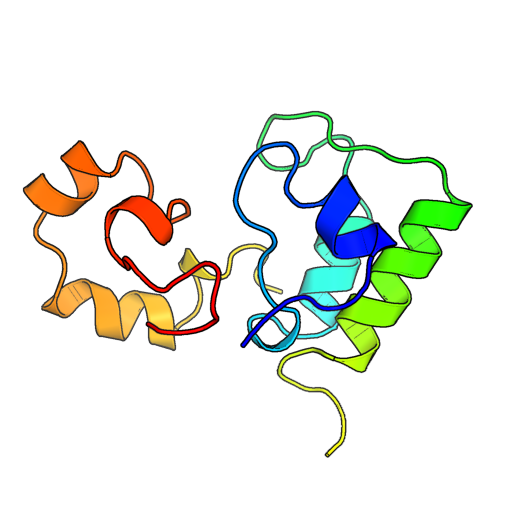 MET A N 1
ATOM 677 C CA . MET A 1 103 ? 66.576 48.032 24.614 1.00 19.91 114 MET A CA 1
ATOM 678 C C . MET A 1 103 ? 65.730 48.669 23.528 1.00 19.09 114 MET A C 1
ATOM 679 O O . MET A 1 103 ? 65.738 49.908 23.349 1.00 19.23 114 MET A O 1
ATOM 684 N N . LEU A 1 104 ? 64.968 47.844 22.818 1.00 19.22 115 LEU A N 1
ATOM 685 C CA . LEU A 1 104 ? 64.079 48.350 21.782 1.00 20.52 115 LEU A CA 1
ATOM 686 C C . LEU A 1 104 ? 62.949 49.191 22.376 1.00 19.45 115 LEU A C 1
ATOM 687 O O . LEU A 1 104 ? 62.630 50.283 21.873 1.00 18.94 115 LEU A O 1
ATOM 692 N N . GLU A 1 105 ? 62.342 48.697 23.457 1.00 19.99 116 GLU A N 1
ATOM 693 C CA . GLU A 1 105 ? 61.301 49.447 24.150 1.00 21.30 116 GLU A CA 1
ATOM 694 C C . GLU A 1 105 ? 61.790 50.853 24.553 1.00 21.13 116 GLU A C 1
ATOM 695 O O . GLU A 1 105 ? 61.099 51.857 24.322 1.00 21.43 116 GLU A O 1
ATOM 698 N N . LYS A 1 106 ? 62.995 50.931 25.099 1.00 20.37 117 LYS A N 1
ATOM 699 C CA . LYS A 1 106 ? 63.519 52.186 25.586 1.00 20.62 117 LYS A CA 1
ATOM 700 C C . LYS A 1 106 ? 63.891 53.141 24.438 1.00 20.04 117 LYS A C 1
ATOM 701 O O . LYS A 1 106 ? 63.651 54.358 24.534 1.00 20.25 117 LYS A O 1
ATOM 704 N N . ALA A 1 107 ? 64.457 52.603 23.354 1.00 18.51 118 ALA A N 1
ATOM 705 C CA . ALA A 1 107 ? 64.833 53.417 22.201 1.00 19.28 118 ALA A CA 1
ATOM 706 C C . ALA A 1 107 ? 63.592 53.886 21.423 1.00 18.65 118 ALA A C 1
ATOM 707 O O . ALA A 1 107 ? 63.689 54.771 20.551 1.00 19.33 118 ALA A O 1
ATOM 709 N N . ARG A 1 108 ? 62.464 53.221 21.675 1.00 19.13 119 ARG A N 1
ATOM 710 C CA . ARG A 1 108 ? 61.161 53.450 21.045 1.00 20.48 119 ARG A CA 1
ATOM 711 C C . ARG A 1 108 ? 61.038 53.020 19.584 1.00 20.87 119 ARG A C 1
ATOM 712 O O . ARG A 1 108 ? 59.944 52.675 19.161 1.00 22.17 119 ARG A O 1
ATOM 715 N N . SER A 1 109 ? 62.114 53.086 18.807 1.00 19.22 120 SER A N 1
ATOM 716 C CA . SER A 1 109 ? 62.101 52.671 17.407 1.00 19.07 120 SER A CA 1
ATOM 717 C C . SER A 1 109 ? 63.511 52.329 16.945 1.00 17.59 120 SER A C 1
ATOM 718 O O . SER A 1 109 ? 64.483 53.013 17.298 1.00 17.09 120 SER A O 1
ATOM 721 N N . MET A 1 110 ? 63.634 51.307 16.094 1.00 17.46 121 MET A N 1
ATOM 722 C CA . MET A 1 110 ? 64.937 51.014 15.493 1.00 16.72 121 MET A CA 1
ATOM 723 C C . MET A 1 110 ? 65.403 52.128 14.552 1.00 16.07 121 MET A C 1
ATOM 724 O O . MET A 1 110 ? 66.589 52.174 14.194 1.00 15.09 121 MET A O 1
ATOM 729 N N . SER A 1 111 ? 64.496 53.040 14.166 1.00 16.16 122 SER A N 1
ATOM 730 C CA . SER A 1 111 ? 64.877 54.228 13.377 1.00 16.25 122 SER A CA 1
ATOM 731 C C . SER A 1 111 ? 65.771 55.191 14.167 1.00 16.95 122 SER A C 1
ATOM 732 O O . SER A 1 111 ? 66.497 55.990 13.565 1.00 17.12 122 SER A O 1
ATOM 735 N N . ASN A 1 112 ? 65.713 55.128 15.498 1.00 16.69 123 ASN A N 1
ATOM 736 C CA . ASN A 1 112 ? 66.423 56.074 16.373 1.00 17.02 123 ASN A CA 1
ATOM 737 C C . ASN A 1 112 ? 67.844 55.637 16.660 1.00 16.86 123 ASN A C 1
ATOM 738 O O . ASN A 1 112 ? 68.154 55.214 17.778 1.00 16.23 123 ASN A O 1
ATOM 743 N N . CYS A 1 113 ? 68.697 55.678 15.624 1.00 17.02 124 CYS A N 1
ATOM 744 C CA . CYS A 1 113 ? 70.026 55.117 15.736 1.00 18.05 124 CYS A CA 1
ATOM 745 C C . CYS A 1 113 ? 70.798 55.684 16.919 1.00 18.51 124 CYS A C 1
ATOM 746 O O . CYS A 1 113 ? 71.538 54.954 17.595 1.00 17.38 124 CYS A O 1
ATOM 749 N N . ALA A 1 114 ? 70.619 56.983 17.171 1.00 19.53 125 ALA A N 1
ATOM 750 C CA . ALA A 1 114 ? 71.410 57.669 18.194 1.00 20.57 125 ALA A CA 1
ATOM 751 C C . ALA A 1 114 ? 71.049 57.302 19.616 1.00 21.15 125 ALA A C 1
ATOM 752 O O . ALA A 1 114 ? 71.824 57.595 20.533 1.00 21.84 125 ALA A O 1
ATOM 754 N N . ALA A 1 115 ? 69.895 56.676 19.817 1.00 20.86 126 ALA A N 1
ATOM 755 C CA . ALA A 1 115 ? 69.480 56.197 21.147 1.00 21.78 126 ALA A CA 1
ATOM 756 C C . ALA A 1 115 ? 70.374 55.061 21.644 1.00 22.96 126 ALA A C 1
ATOM 757 O O . ALA A 1 115 ? 70.495 54.808 22.862 1.00 23.19 126 ALA A O 1
ATOM 759 N N . CYS A 1 116 ? 71.022 54.394 20.693 1.00 22.01 127 CYS A N 1
ATOM 760 C CA . CYS A 1 116 ? 71.906 53.287 20.998 1.00 22.39 127 CYS A CA 1
ATOM 761 C C . CYS A 1 116 ? 73.324 53.477 20.548 1.00 22.85 127 CYS A C 1
ATOM 762 O O . CYS A 1 116 ? 74.231 52.905 21.159 1.00 25.02 127 CYS A O 1
ATOM 765 N N . HIS A 1 117 ? 73.529 54.215 19.465 1.00 22.72 128 HIS A N 1
ATOM 766 C CA . HIS A 1 117 ? 74.850 54.409 18.883 1.00 23.53 128 HIS A CA 1
ATOM 767 C C . HIS A 1 117 ? 75.332 55.829 19.176 1.00 24.95 128 HIS A C 1
ATOM 768 O O . HIS A 1 117 ? 74.906 56.791 18.543 1.00 24.97 128 HIS A O 1
ATOM 775 N N . THR A 1 118 ? 76.245 55.964 20.116 1.00 27.60 129 THR A N 1
ATOM 776 C CA . THR A 1 118 ? 76.599 57.326 20.572 1.00 29.43 129 THR A CA 1
ATOM 777 C C . THR A 1 118 ? 77.325 58.123 19.467 1.00 30.90 129 THR A C 1
ATOM 778 O O . THR A 1 118 ? 77.258 59.379 19.412 1.00 32.90 129 THR A O 1
ATOM 782 N N . GLY A 1 119 ? 77.994 57.428 18.569 1.00 31.21 130 GLY A N 1
ATOM 783 C CA . GLY A 1 119 ? 78.671 58.099 17.471 1.00 31.75 130 GLY A CA 1
ATOM 784 C C . GLY A 1 119 ? 77.919 58.101 16.151 1.00 32.08 130 GLY A C 1
ATOM 785 O O . GLY A 1 119 ? 78.517 58.345 15.111 1.00 32.60 130 GLY A O 1
ATOM 786 N N . ALA A 1 120 ? 76.614 57.809 16.180 1.00 32.35 131 ALA A N 1
ATOM 787 C CA . ALA A 1 120 ? 75.790 57.771 14.958 1.00 32.50 131 ALA A CA 1
ATOM 788 C C . ALA A 1 120 ? 75.961 59.024 14.096 1.00 32.98 131 ALA A C 1
ATOM 789 O O . ALA A 1 120 ? 76.192 58.920 12.917 1.00 32.77 131 ALA A O 1
ATOM 791 N N . GLU A 1 121 ? 75.837 60.198 14.691 1.00 34.51 132 GLU A N 1
ATOM 792 C CA . GLU A 1 121 ? 75.854 61.446 13.924 1.00 36.32 132 GLU A CA 1
ATOM 793 C C . GLU A 1 121 ? 77.223 61.694 13.257 1.00 37.65 132 GLU A C 1
ATOM 794 O O . GLU A 1 121 ? 77.334 62.501 12.317 1.00 38.24 132 GLU A O 1
ATOM 796 N N . ARG A 1 122 ? 78.246 60.986 13.745 1.00 38.56 133 ARG A N 1
ATOM 797 C CA . ARG A 1 122 ? 79.582 60.953 13.146 1.00 38.80 133 ARG A CA 1
ATOM 798 C C . ARG A 1 122 ? 79.827 59.706 12.279 1.00 39.15 133 ARG A C 1
ATOM 799 O O . ARG A 1 122 ? 80.955 59.462 11.854 1.00 40.45 133 ARG A O 1
ATOM 801 N N . GLY A 1 123 ? 78.802 58.912 11.987 1.00 38.76 134 GLY A N 1
ATOM 802 C CA . GLY A 1 123 ? 79.000 57.743 11.118 1.00 38.92 134 GLY A CA 1
ATOM 803 C C . GLY A 1 123 ? 79.661 56.546 11.789 1.00 38.73 134 GLY A C 1
ATOM 804 O O . GLY A 1 123 ? 80.149 55.638 11.123 1.00 37.79 134 GLY A O 1
ATOM 805 N N . LEU A 1 124 ? 79.652 56.544 13.116 1.00 38.94 135 LEU A N 1
ATOM 806 C CA . LEU A 1 124 ? 80.258 55.482 13.891 1.00 39.38 135 LEU A CA 1
ATOM 807 C C . LEU A 1 124 ? 79.130 54.656 14.477 1.00 38.94 135 LEU A C 1
ATOM 808 O O . LEU A 1 124 ? 78.305 55.168 15.230 1.00 37.63 135 LEU A O 1
ATOM 813 N N . PHE A 1 125 ? 79.100 53.373 14.113 1.00 39.28 136 PHE A N 1
ATOM 814 C CA . PHE A 1 125 ? 78.082 52.442 14.590 1.00 39.78 136 PHE A CA 1
ATOM 815 C C . PHE A 1 125 ? 78.744 51.243 15.261 1.00 41.41 136 PHE A C 1
ATOM 816 O O . PHE A 1 125 ? 79.976 51.280 15.488 1.00 44.36 136 PHE A O 1
#

Radius of gyration: 14.16 Å; Cα contacts (8 Å, |Δi|>4): 128; chains: 1; bounding box: 30×33×35 Å